Protein AF-A0A7S3THI3-F1 (afdb_monomer_lite)

Foldseek 3Di:
DDPDFDKDKDKDFAQDPAKKKKAKDKPCVVQWDKVPRIDIAGHGGIDIIMITGDDDDDDDDDPDPPDDDMDMDMDMDGQPDPVSVVVRVVVVVVVVVPPPD

Organism: NCBI:txid141414

InterPro domains:
  IPR000535 Major sperm protein (MSP) domain [PF00635] (9-84)
  IPR000535 Major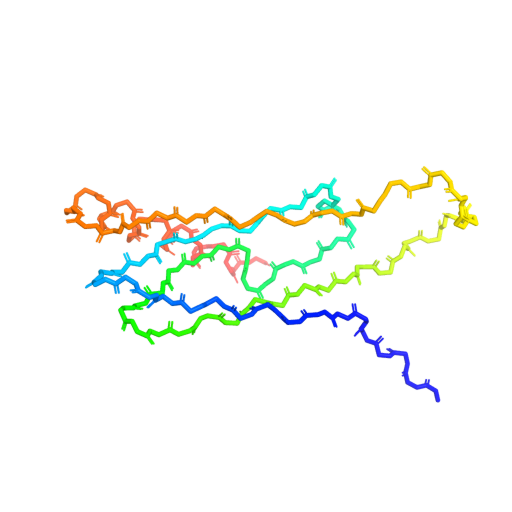 sperm protein (MSP) domain [PS50202] (1-101)
  IPR008962 PapD-like superfamily [SSF49354] (4-83)
  IPR013783 Immunoglobulin-like fold [G3DSA:2.60.40.10] (2-96)
  IPR016763 Vesicle-associated membrane-protein-associated protein [PTHR10809] (9-84)

Radius of gyration: 17.03 Å; chains: 1; bounding box: 36×34×50 Å

Sequence (101 aa):
SVGGVVGARLYLTNASASQVAYKVKSTAPKSYVIKPSSGSISKGEVAEVQIVRKSAEEGGEAPSSSKRPDRFLVQAAVVDTEEKKLLLHAAHRGKAAGAGK

Structure (mmCIF, N/CA/C/O backbone):
data_AF-A0A7S3THI3-F1
#
_entry.id   AF-A0A7S3THI3-F1
#
loop_
_atom_site.group_PDB
_atom_site.id
_atom_site.type_symbol
_atom_site.label_atom_id
_atom_site.label_alt_id
_atom_site.label_comp_id
_atom_site.label_asym_id
_atom_site.label_entity_id
_atom_site.label_seq_id
_atom_site.pdbx_PDB_ins_code
_atom_site.Cartn_x
_atom_site.Cartn_y
_atom_site.Cartn_z
_atom_site.occupancy
_atom_site.B_iso_or_equiv
_atom_site.auth_seq_id
_atom_site.auth_comp_id
_atom_site.auth_asym_id
_atom_site.auth_atom_id
_atom_site.pdbx_PDB_model_num
ATOM 1 N N . SER A 1 1 ? -0.744 -6.517 -34.855 1.00 40.75 1 SER A N 1
ATOM 2 C CA . SER A 1 1 ? 0.168 -6.649 -33.705 1.00 40.75 1 SER A CA 1
ATOM 3 C C . SER A 1 1 ? -0.056 -5.451 -32.801 1.00 40.75 1 SER A C 1
ATOM 5 O O . SER A 1 1 ? 0.431 -4.372 -33.107 1.00 40.75 1 SER A O 1
ATOM 7 N N . VAL A 1 2 ? -0.925 -5.574 -31.795 1.00 42.56 2 VAL A N 1
ATOM 8 C CA . VAL A 1 2 ? -1.209 -4.467 -30.869 1.00 42.56 2 VAL A CA 1
ATOM 9 C C . VAL A 1 2 ? -0.267 -4.651 -29.688 1.00 42.56 2 VAL A C 1
ATOM 11 O O . VAL A 1 2 ? -0.425 -5.597 -28.921 1.00 42.56 2 VAL A O 1
ATOM 14 N N . GLY A 1 3 ? 0.760 -3.805 -29.600 1.00 47.25 3 GLY A N 1
ATOM 15 C CA . GLY A 1 3 ? 1.714 -3.790 -28.494 1.00 47.25 3 GLY A CA 1
ATOM 16 C C . GLY A 1 3 ? 0.999 -3.443 -27.193 1.00 47.25 3 GLY A C 1
ATOM 17 O O . GLY A 1 3 ? 0.819 -2.273 -26.867 1.00 47.25 3 GLY A O 1
ATOM 18 N N . GLY A 1 4 ? 0.529 -4.467 -26.484 1.00 52.09 4 GLY A N 1
ATOM 19 C CA . GLY A 1 4 ? -0.129 -4.316 -25.196 1.00 52.09 4 GLY A CA 1
ATOM 20 C C . GLY A 1 4 ? 0.859 -3.853 -24.130 1.00 52.09 4 GLY A C 1
ATOM 21 O O . GLY A 1 4 ? 1.990 -4.331 -24.053 1.00 52.09 4 GLY A O 1
ATOM 22 N N . VAL A 1 5 ? 0.412 -2.929 -23.286 1.00 57.09 5 VAL A N 1
ATOM 23 C CA . VAL A 1 5 ? 1.115 -2.510 -22.073 1.00 57.09 5 VAL A CA 1
ATOM 24 C C . VAL A 1 5 ? 1.381 -3.745 -21.200 1.00 57.09 5 VAL A C 1
ATOM 26 O O . VAL A 1 5 ? 0.444 -4.371 -20.709 1.00 57.09 5 VAL A O 1
ATOM 29 N N . VAL A 1 6 ? 2.651 -4.113 -21.005 1.00 71.00 6 VAL A N 1
ATOM 30 C CA . VAL A 1 6 ? 3.035 -5.250 -20.152 1.00 71.00 6 VAL A CA 1
ATOM 31 C C . VAL A 1 6 ? 2.897 -4.837 -18.684 1.00 71.00 6 VAL A C 1
ATOM 33 O O . VAL A 1 6 ? 3.643 -3.984 -18.190 1.00 71.00 6 VAL A O 1
ATOM 36 N N . GLY A 1 7 ? 1.939 -5.432 -17.972 1.00 83.19 7 GLY A N 1
ATOM 37 C CA . GLY A 1 7 ? 1.687 -5.132 -16.564 1.00 83.19 7 GLY A CA 1
ATOM 38 C C . GLY A 1 7 ? 1.098 -6.302 -15.781 1.00 83.19 7 GLY A C 1
ATOM 39 O O . GLY A 1 7 ? 0.552 -7.242 -16.353 1.00 83.19 7 GLY A O 1
ATOM 40 N N . ALA A 1 8 ? 1.217 -6.226 -14.458 1.00 92.69 8 ALA A N 1
ATOM 41 C CA . ALA A 1 8 ? 0.662 -7.169 -13.493 1.00 92.69 8 ALA A CA 1
ATOM 42 C C . ALA A 1 8 ? -0.344 -6.466 -12.568 1.00 92.69 8 ALA A C 1
ATOM 44 O O . ALA A 1 8 ? -0.262 -5.254 -12.347 1.00 92.69 8 ALA A O 1
ATOM 45 N N . ARG A 1 9 ? -1.280 -7.237 -12.004 1.00 95.56 9 ARG A N 1
ATOM 46 C CA . ARG A 1 9 ? -2.236 -6.778 -10.986 1.00 95.56 9 ARG A CA 1
ATOM 47 C C . ARG A 1 9 ? -1.914 -7.452 -9.658 1.00 95.56 9 ARG A C 1
ATOM 49 O O . ARG A 1 9 ? -1.786 -8.672 -9.602 1.00 95.56 9 ARG A O 1
ATOM 56 N N . LEU A 1 10 ? -1.778 -6.653 -8.608 1.00 97.31 10 LEU A N 1
ATOM 57 C CA . LEU A 1 10 ? -1.582 -7.091 -7.232 1.00 97.31 10 LEU A CA 1
ATOM 58 C C . LEU A 1 10 ? -2.862 -6.808 -6.442 1.00 97.31 10 LEU A C 1
ATOM 60 O O . LEU A 1 10 ? -3.251 -5.652 -6.300 1.00 97.31 10 LEU A O 1
ATOM 64 N N . TYR A 1 11 ? -3.489 -7.854 -5.916 1.00 98.25 11 TYR A N 1
ATOM 65 C CA . TYR A 1 11 ? -4.677 -7.749 -5.071 1.00 98.25 11 TYR A CA 1
ATOM 66 C C . TYR A 1 11 ? -4.271 -7.795 -3.596 1.00 98.25 11 TYR A C 1
ATOM 68 O O . TYR A 1 11 ? -3.607 -8.734 -3.159 1.00 98.25 11 TYR A O 1
ATOM 76 N N . LEU A 1 12 ? -4.645 -6.764 -2.838 1.00 98.38 12 LEU A N 1
ATOM 77 C CA . LEU A 1 12 ? -4.364 -6.635 -1.410 1.00 98.38 12 LEU A CA 1
ATOM 78 C C . LEU A 1 12 ? -5.665 -6.792 -0.624 1.00 98.38 12 LEU A C 1
ATOM 80 O O . LEU A 1 12 ? -6.498 -5.892 -0.645 1.00 98.38 12 LEU A O 1
ATOM 84 N N . THR A 1 13 ? -5.827 -7.910 0.078 1.00 98.56 13 THR A N 1
ATOM 85 C CA . THR A 1 13 ? -6.992 -8.163 0.939 1.00 98.56 13 THR A CA 1
ATOM 86 C C . THR A 1 13 ? -6.709 -7.716 2.366 1.00 98.56 13 THR A C 1
ATOM 88 O O . THR A 1 13 ? -5.717 -8.134 2.968 1.00 98.56 13 THR A O 1
ATOM 91 N N . ASN A 1 14 ? -7.591 -6.897 2.940 1.00 98.44 14 ASN A N 1
ATOM 92 C CA . ASN A 1 14 ? -7.500 -6.535 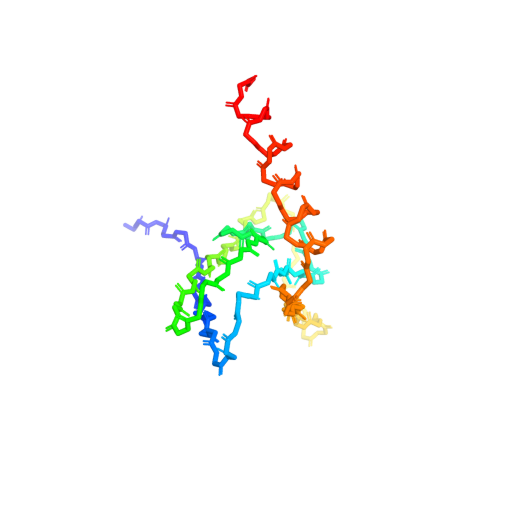4.349 1.00 98.44 14 ASN A CA 1
ATOM 93 C C . ASN A 1 14 ? -8.168 -7.594 5.238 1.00 98.44 14 ASN A C 1
ATOM 95 O O . ASN A 1 14 ? -9.375 -7.560 5.472 1.00 98.44 14 ASN A O 1
ATOM 99 N N . ALA A 1 15 ? -7.353 -8.498 5.782 1.00 97.56 15 ALA A N 1
ATOM 100 C CA . ALA A 1 15 ? -7.786 -9.531 6.724 1.00 97.56 15 ALA A CA 1
ATOM 101 C C . ALA A 1 15 ? -7.883 -9.054 8.191 1.00 97.56 15 ALA A C 1
ATOM 103 O O . ALA A 1 15 ? -8.172 -9.853 9.080 1.00 97.56 15 ALA A O 1
ATOM 104 N N . SER A 1 16 ? -7.606 -7.779 8.478 1.00 96.62 16 SER A N 1
ATOM 105 C CA . SER A 1 16 ? -7.673 -7.239 9.841 1.00 96.62 16 SER A CA 1
ATOM 106 C C . SER A 1 16 ? -9.086 -6.769 10.211 1.00 96.62 16 SER A C 1
ATOM 108 O O . SER A 1 16 ? -9.962 -6.631 9.358 1.00 96.62 16 SER A O 1
ATOM 110 N N . ALA A 1 17 ? -9.315 -6.488 11.497 1.00 96.38 17 ALA A N 1
ATOM 111 C CA . ALA A 1 17 ? -10.598 -5.991 12.001 1.00 96.38 17 ALA A CA 1
ATOM 112 C C . ALA A 1 17 ? -10.810 -4.473 11.816 1.00 96.38 17 ALA A C 1
ATOM 114 O O . ALA A 1 17 ? -11.890 -3.976 12.132 1.00 96.38 17 ALA A O 1
ATOM 115 N N . SER A 1 18 ? -9.811 -3.758 11.295 1.00 96.12 18 SER A N 1
ATOM 116 C CA . SER A 1 18 ? -9.776 -2.296 11.190 1.00 96.12 18 SER A CA 1
ATOM 117 C C . SER A 1 18 ? -9.354 -1.866 9.784 1.00 96.12 18 SER A C 1
ATOM 119 O O . SER A 1 18 ? -8.910 -2.679 8.976 1.00 96.12 18 SER A O 1
ATOM 121 N N . GLN A 1 19 ? -9.484 -0.579 9.462 1.00 97.44 19 GLN A N 1
ATOM 122 C CA . GLN A 1 19 ? -8.965 -0.040 8.203 1.00 97.44 19 GLN A CA 1
ATOM 123 C C . GLN A 1 19 ? -7.433 -0.143 8.170 1.00 97.44 19 GLN A C 1
ATOM 125 O O . GLN A 1 19 ? -6.766 0.084 9.179 1.00 97.44 19 GLN A O 1
ATOM 130 N N . VAL A 1 20 ? -6.868 -0.468 7.008 1.00 98.44 20 VAL A N 1
ATOM 131 C CA . VAL A 1 20 ? -5.417 -0.587 6.807 1.00 98.44 20 VAL A CA 1
ATOM 132 C C . VAL A 1 20 ? -4.963 0.411 5.757 1.00 98.44 20 VAL A C 1
ATOM 134 O O . VAL A 1 20 ? -5.501 0.440 4.654 1.00 98.44 20 VAL A O 1
ATOM 137 N N . ALA A 1 21 ? -3.952 1.215 6.073 1.00 98.31 21 ALA A N 1
ATOM 138 C CA . ALA A 1 21 ? -3.238 2.022 5.091 1.00 98.31 21 ALA A CA 1
ATOM 139 C C . ALA A 1 21 ? -2.077 1.211 4.506 1.00 98.31 21 ALA A C 1
ATOM 141 O O . ALA A 1 21 ? -1.410 0.474 5.233 1.00 98.31 21 ALA A O 1
ATOM 142 N N . TYR A 1 22 ? -1.804 1.361 3.210 1.00 98.38 22 TYR A N 1
ATOM 143 C CA . TYR A 1 22 ? -0.705 0.673 2.534 1.00 98.38 22 TYR A CA 1
ATOM 144 C C . TYR A 1 22 ? 0.119 1.604 1.647 1.00 98.38 22 TYR A C 1
ATOM 146 O O . TYR A 1 22 ? -0.353 2.635 1.154 1.00 98.38 22 TYR A O 1
ATOM 154 N N . LYS A 1 23 ? 1.361 1.191 1.389 1.00 98.00 23 LYS A N 1
ATOM 155 C CA . LYS A 1 23 ? 2.245 1.784 0.386 1.00 98.00 23 LYS A CA 1
ATOM 156 C C . LYS A 1 23 ? 3.063 0.709 -0.313 1.00 98.00 23 LYS A C 1
ATOM 158 O O . LYS A 1 23 ? 3.674 -0.136 0.334 1.00 98.00 23 LYS A O 1
ATOM 163 N N . VAL A 1 24 ? 3.108 0.787 -1.635 1.00 98.31 24 VAL A N 1
ATOM 164 C CA . VAL A 1 24 ? 3.903 -0.073 -2.505 1.00 98.31 24 VAL A CA 1
ATOM 165 C C . VAL A 1 24 ? 5.142 0.694 -2.959 1.00 98.31 24 VAL A C 1
ATOM 167 O O . VAL A 1 24 ? 5.056 1.828 -3.437 1.00 98.31 24 VAL A O 1
ATOM 170 N N . LYS A 1 25 ? 6.310 0.078 -2.794 1.00 96.69 25 LYS A N 1
ATOM 171 C CA . LYS A 1 25 ? 7.617 0.593 -3.221 1.00 96.69 25 LYS A CA 1
ATOM 172 C C . LYS A 1 25 ? 8.256 -0.395 -4.193 1.00 96.69 25 LYS A C 1
ATOM 174 O O . LYS A 1 25 ? 7.927 -1.575 -4.169 1.00 96.69 25 LYS A O 1
ATOM 179 N N . SER A 1 26 ? 9.175 0.075 -5.029 1.00 95.88 26 SER A N 1
ATOM 180 C CA . SER A 1 26 ? 9.933 -0.762 -5.963 1.00 95.88 26 SER A CA 1
ATOM 181 C C . SER A 1 26 ? 11.423 -0.463 -5.854 1.00 95.88 26 SER A C 1
ATOM 183 O O . SER A 1 26 ? 11.797 0.673 -5.561 1.00 95.88 26 SER A O 1
ATOM 185 N N . THR A 1 27 ? 12.265 -1.458 -6.128 1.00 95.31 27 THR A N 1
ATOM 186 C CA . THR A 1 27 ? 13.714 -1.263 -6.304 1.00 95.31 27 THR A CA 1
ATOM 187 C C . THR A 1 27 ? 14.063 -0.567 -7.624 1.00 95.31 27 THR A C 1
ATOM 189 O O . THR A 1 27 ? 15.193 -0.120 -7.782 1.00 95.31 27 THR A O 1
ATOM 192 N N . ALA A 1 28 ? 13.108 -0.438 -8.555 1.00 92.25 28 ALA A N 1
ATOM 193 C CA . ALA A 1 28 ? 13.286 0.221 -9.850 1.00 92.25 28 ALA A CA 1
ATOM 194 C C . ALA A 1 28 ? 12.154 1.232 -10.147 1.00 92.25 28 ALA A C 1
ATOM 196 O O . ALA A 1 28 ? 11.435 1.102 -11.138 1.00 92.25 28 ALA A O 1
ATOM 197 N N . PRO A 1 29 ? 11.969 2.280 -9.320 1.00 90.81 29 PRO A N 1
ATOM 198 C CA . PRO A 1 29 ? 10.817 3.187 -9.408 1.00 90.81 29 PRO A CA 1
ATOM 199 C C . PRO A 1 29 ? 10.736 3.983 -10.722 1.00 90.81 29 PRO A C 1
ATOM 201 O O . PRO A 1 29 ? 9.662 4.449 -11.088 1.00 90.81 29 PRO A O 1
ATOM 204 N N . LYS A 1 30 ? 11.849 4.136 -11.454 1.00 89.38 30 LYS A N 1
ATOM 205 C CA . LYS A 1 30 ? 11.852 4.770 -12.783 1.00 89.38 30 LYS A CA 1
ATOM 206 C C . LYS A 1 30 ? 11.245 3.861 -13.855 1.00 89.38 30 LYS A C 1
ATOM 208 O O . LYS A 1 30 ? 10.578 4.367 -14.753 1.00 89.38 30 LYS A O 1
ATOM 213 N N . SER A 1 31 ? 11.423 2.549 -13.712 1.00 89.94 31 SER A N 1
ATOM 214 C CA . SER A 1 31 ? 11.039 1.524 -14.687 1.00 89.94 31 SER A CA 1
ATOM 215 C C . SER A 1 31 ? 9.580 1.090 -14.583 1.00 89.94 31 SER A C 1
ATOM 217 O O . SER A 1 31 ? 9.092 0.416 -15.486 1.00 89.94 31 SER A O 1
ATOM 219 N N . TYR A 1 32 ? 8.871 1.452 -13.510 1.00 93.00 32 TYR A N 1
ATOM 220 C CA . TYR A 1 32 ? 7.487 1.033 -13.292 1.00 93.00 32 TYR A CA 1
ATOM 221 C C . TYR A 1 32 ? 6.571 2.204 -12.951 1.00 93.00 32 TYR A C 1
ATOM 223 O O . TYR A 1 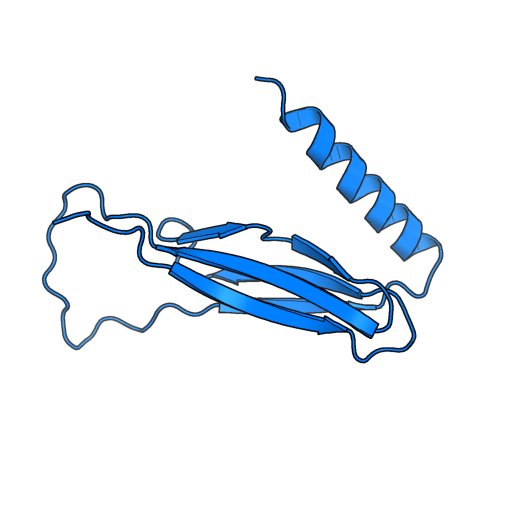32 ? 6.946 3.151 -12.262 1.00 93.00 32 TYR A O 1
ATOM 231 N N . VAL A 1 33 ? 5.330 2.107 -13.410 1.00 94.38 33 VAL A N 1
ATOM 232 C CA . VAL A 1 33 ? 4.201 2.892 -12.918 1.00 94.38 33 VAL A CA 1
ATOM 233 C C . VAL A 1 33 ? 3.391 1.995 -11.991 1.00 94.38 33 VAL A C 1
ATOM 235 O O . VAL A 1 33 ? 2.953 0.926 -12.406 1.00 94.38 33 VAL A O 1
ATOM 238 N N . ILE A 1 34 ? 3.187 2.428 -10.745 1.00 96.19 34 ILE A N 1
ATOM 239 C CA . ILE A 1 34 ? 2.397 1.699 -9.743 1.00 96.19 34 ILE A CA 1
ATOM 240 C C . ILE A 1 34 ? 1.165 2.531 -9.399 1.00 96.19 34 ILE A C 1
ATOM 242 O O . ILE A 1 34 ? 1.295 3.659 -8.911 1.00 96.19 34 ILE A O 1
ATOM 246 N N . LYS A 1 35 ? -0.027 1.996 -9.667 1.00 96.06 35 LYS A N 1
ATOM 247 C CA . LYS A 1 35 ? -1.295 2.720 -9.539 1.00 96.06 35 LYS A CA 1
ATOM 248 C C . LYS A 1 35 ? -2.372 1.860 -8.870 1.00 96.06 35 LYS A C 1
ATOM 250 O O . LYS A 1 35 ? -2.758 0.855 -9.450 1.00 96.06 35 LYS A O 1
ATOM 255 N N . PRO A 1 36 ? -2.906 2.285 -7.714 1.00 97.44 36 PRO A N 1
ATOM 256 C CA . PRO A 1 36 ? -2.331 3.266 -6.789 1.00 97.44 36 PRO A CA 1
ATOM 257 C C . PRO A 1 36 ? -1.035 2.748 -6.129 1.00 97.44 36 PRO A C 1
ATOM 259 O O . PRO A 1 36 ? -0.935 1.588 -5.755 1.00 97.44 36 PRO A O 1
ATOM 262 N N . SER A 1 37 ? -0.042 3.618 -5.916 1.00 96.81 37 SER A N 1
ATOM 263 C CA . SER A 1 37 ? 1.160 3.272 -5.131 1.00 96.81 37 SER A CA 1
ATOM 264 C C . SER A 1 37 ? 0.945 3.345 -3.616 1.00 96.81 37 SER A C 1
ATOM 266 O O . SER A 1 37 ? 1.783 2.887 -2.846 1.00 96.81 37 SER A O 1
ATOM 268 N N . SER A 1 38 ? -0.162 3.932 -3.168 1.00 97.56 38 SER A N 1
ATOM 269 C CA . SER A 1 38 ? -0.578 3.973 -1.769 1.00 97.56 38 SER A CA 1
ATOM 270 C C . SER A 1 38 ? -2.075 4.227 -1.673 1.00 97.56 38 SER A C 1
ATOM 272 O O . SER A 1 38 ? -2.645 4.916 -2.529 1.00 97.56 38 SER A O 1
ATOM 274 N N . GLY A 1 39 ? -2.684 3.754 -0.595 1.00 96.81 39 GLY A N 1
ATOM 275 C CA . GLY A 1 39 ? -4.100 3.945 -0.319 1.00 96.81 39 GLY A CA 1
ATOM 276 C C . GLY A 1 39 ? -4.475 3.400 1.049 1.00 96.81 39 GLY A C 1
ATOM 277 O O . GLY A 1 39 ? -3.607 3.122 1.876 1.00 96.81 39 GLY A O 1
ATOM 278 N N . SER A 1 40 ? -5.772 3.235 1.273 1.00 97.62 40 SER A N 1
ATOM 279 C CA . SER A 1 40 ? -6.293 2.502 2.419 1.00 97.62 40 SER A CA 1
ATOM 280 C C . SER A 1 40 ? -7.364 1.511 1.981 1.00 97.62 40 SER A C 1
ATOM 282 O O . SER A 1 40 ? -7.923 1.643 0.894 1.00 97.62 40 SER A O 1
ATOM 284 N N . ILE A 1 41 ? -7.581 0.487 2.800 1.00 98.31 41 ILE A N 1
ATOM 285 C CA . ILE A 1 41 ? -8.479 -0.635 2.538 1.00 98.31 41 ILE A CA 1
ATOM 286 C C . ILE A 1 41 ? -9.361 -0.801 3.770 1.00 98.31 41 ILE A C 1
ATOM 288 O O . ILE A 1 41 ? -8.849 -0.973 4.882 1.00 98.31 41 ILE A O 1
ATOM 292 N N . SER A 1 42 ? -10.676 -0.725 3.587 1.00 97.50 42 SER A N 1
ATOM 293 C CA . SER A 1 42 ? -11.646 -0.964 4.659 1.00 97.50 42 SER A CA 1
ATOM 294 C C . SER A 1 42 ? -11.579 -2.413 5.151 1.00 97.50 42 SER A C 1
ATOM 296 O O . SER A 1 42 ? -10.964 -3.273 4.521 1.00 97.50 42 SER A O 1
ATOM 298 N N . LYS A 1 43 ? -12.172 -2.691 6.315 1.00 97.50 43 LYS A N 1
ATOM 299 C CA . LYS A 1 43 ? -12.234 -4.045 6.883 1.00 97.50 43 LYS A CA 1
ATOM 300 C C . LYS A 1 43 ? -12.879 -5.014 5.882 1.00 97.50 43 LYS A C 1
ATOM 302 O O . LYS A 1 43 ? -13.995 -4.758 5.448 1.00 97.50 43 LYS A O 1
ATOM 307 N N . GLY A 1 44 ? -12.202 -6.121 5.572 1.00 97.25 44 GLY A N 1
ATOM 308 C CA . GLY A 1 44 ? -12.713 -7.167 4.676 1.00 97.25 44 GLY A CA 1
ATOM 309 C C . GLY A 1 44 ? -12.649 -6.839 3.181 1.00 97.25 44 GLY A C 1
ATOM 310 O O . GLY A 1 44 ? -12.905 -7.718 2.366 1.00 97.25 44 GLY A O 1
ATOM 311 N N . GLU A 1 45 ? -12.270 -5.614 2.815 1.00 98.50 45 GLU A N 1
ATOM 312 C CA . GLU A 1 45 ? -12.208 -5.177 1.421 1.00 98.50 45 GLU A CA 1
ATOM 313 C C . GLU A 1 45 ? -10.878 -5.543 0.747 1.00 98.50 45 GLU A C 1
ATOM 315 O O . GLU A 1 45 ? -9.886 -5.912 1.392 1.00 98.50 45 GLU A O 1
ATOM 320 N N . VAL A 1 46 ? -10.858 -5.394 -0.579 1.00 98.56 46 VAL A N 1
ATOM 321 C CA . VAL A 1 46 ? -9.693 -5.640 -1.434 1.00 98.56 46 VAL A CA 1
ATOM 322 C C . VAL A 1 46 ? -9.325 -4.371 -2.198 1.00 98.56 46 VAL A C 1
ATOM 324 O O . VAL A 1 46 ? -10.189 -3.700 -2.757 1.00 98.56 46 VAL A O 1
ATOM 327 N N . ALA A 1 47 ? -8.032 -4.059 -2.276 1.00 98.25 47 ALA A N 1
ATOM 328 C CA . ALA A 1 47 ? -7.514 -3.067 -3.215 1.00 98.25 47 ALA A CA 1
ATOM 329 C C . ALA A 1 47 ? -6.784 -3.742 -4.381 1.00 98.25 47 ALA A C 1
ATOM 331 O O . ALA A 1 47 ? -5.942 -4.615 -4.171 1.00 98.25 47 ALA A O 1
ATOM 332 N N . GLU A 1 48 ? -7.057 -3.292 -5.605 1.00 98.25 48 GLU A N 1
ATOM 333 C CA . GLU A 1 48 ? -6.277 -3.652 -6.791 1.00 98.25 48 GLU A CA 1
ATOM 334 C C . GLU A 1 48 ? -5.179 -2.607 -7.032 1.00 98.25 48 GLU A C 1
ATOM 336 O O . GLU A 1 48 ? -5.454 -1.412 -7.150 1.00 98.25 48 GLU A O 1
ATOM 341 N N . VAL A 1 49 ? -3.930 -3.064 -7.135 1.00 98.12 49 VAL A N 1
ATOM 342 C CA . VAL A 1 49 ? -2.764 -2.259 -7.512 1.00 98.12 49 VAL A CA 1
ATOM 343 C C . VAL A 1 49 ? -2.233 -2.735 -8.858 1.00 98.12 49 VAL A C 1
ATOM 345 O O . VAL A 1 49 ? -1.796 -3.873 -9.010 1.00 98.12 49 VAL A O 1
ATOM 348 N N . GLN A 1 50 ? -2.211 -1.840 -9.837 1.00 97.00 50 GLN A N 1
ATOM 349 C CA . GLN A 1 50 ? -1.629 -2.077 -11.151 1.00 97.00 50 GLN A CA 1
ATOM 350 C C . GLN A 1 50 ? -0.142 -1.732 -11.141 1.00 97.00 50 GLN A C 1
ATOM 352 O O . GLN A 1 50 ? 0.252 -0.643 -10.717 1.00 97.00 50 GLN A O 1
ATOM 357 N N . ILE A 1 51 ? 0.682 -2.647 -11.642 1.00 95.88 51 ILE A N 1
ATOM 358 C CA . ILE A 1 51 ? 2.122 -2.471 -11.817 1.00 95.88 51 ILE A CA 1
ATOM 359 C C . ILE A 1 51 ? 2.415 -2.608 -13.303 1.00 95.88 51 ILE A C 1
ATOM 361 O O . ILE A 1 51 ? 2.325 -3.692 -13.869 1.00 95.88 51 ILE A O 1
ATOM 365 N N . VAL A 1 52 ? 2.770 -1.501 -13.938 1.00 94.12 52 VAL A N 1
ATOM 366 C CA . VAL A 1 52 ? 3.040 -1.439 -15.374 1.00 94.12 52 VAL A CA 1
ATOM 367 C C . VAL A 1 52 ? 4.512 -1.141 -15.584 1.00 94.12 52 VAL A C 1
ATOM 369 O O . VAL A 1 52 ? 5.018 -0.150 -15.053 1.00 94.12 52 VAL A O 1
ATOM 372 N N . ARG A 1 53 ? 5.204 -1.972 -16.365 1.00 90.00 53 ARG A N 1
ATOM 373 C CA . ARG A 1 53 ? 6.580 -1.680 -16.771 1.00 90.00 53 ARG A CA 1
ATOM 374 C C . ARG A 1 53 ? 6.547 -0.587 -17.834 1.00 90.00 53 ARG A C 1
ATOM 376 O O . ARG A 1 53 ? 5.832 -0.705 -18.824 1.00 90.00 53 ARG A O 1
ATOM 383 N N . LYS A 1 54 ? 7.310 0.483 -17.633 1.00 86.44 54 LYS A N 1
ATOM 384 C CA . LYS A 1 54 ? 7.545 1.475 -18.682 1.00 86.44 54 LYS A CA 1
ATOM 385 C C . LYS A 1 54 ? 8.458 0.842 -19.727 1.00 86.44 54 LYS A C 1
ATOM 387 O O . LYS A 1 54 ? 9.448 0.200 -19.365 1.00 86.44 54 LYS A O 1
ATOM 392 N N . SER A 1 55 ? 8.125 1.007 -21.003 1.00 70.31 55 SER A N 1
ATOM 393 C CA . SER A 1 55 ? 9.065 0.712 -22.083 1.00 70.31 55 SER A CA 1
ATOM 394 C C . SER A 1 55 ? 10.346 1.501 -21.829 1.00 70.31 55 SER A C 1
ATOM 396 O O . SER A 1 55 ? 10.282 2.654 -21.399 1.00 70.31 55 SER A O 1
ATOM 398 N N . ALA A 1 56 ? 11.498 0.863 -22.019 1.00 59.25 56 ALA A N 1
ATOM 399 C CA . ALA A 1 56 ? 12.756 1.586 -21.980 1.00 59.25 56 ALA A CA 1
ATOM 400 C C . ALA A 1 56 ? 12.711 2.629 -23.102 1.00 59.25 56 ALA A C 1
ATOM 402 O O . ALA A 1 56 ? 12.480 2.259 -24.253 1.00 59.25 56 ALA A O 1
ATOM 403 N N . GLU A 1 57 ? 12.893 3.909 -22.775 1.00 50.66 57 GLU A N 1
ATOM 404 C CA . GLU A 1 57 ? 13.431 4.827 -23.775 1.00 50.66 57 GLU A CA 1
ATOM 405 C C . GLU A 1 57 ? 14.725 4.197 -24.298 1.00 50.66 57 GLU A C 1
ATOM 407 O O . GLU A 1 57 ? 15.496 3.614 -23.529 1.00 50.66 57 GLU A O 1
ATOM 412 N N . GLU A 1 58 ? 14.857 4.207 -25.620 1.00 45.41 58 GLU A N 1
ATOM 413 C CA . GLU A 1 58 ? 15.920 3.586 -26.399 1.00 45.41 58 GLU A CA 1
ATOM 414 C C . GLU A 1 58 ? 17.288 3.707 -25.717 1.00 45.41 58 GLU A C 1
ATOM 416 O O . GLU A 1 58 ? 17.821 4.790 -25.500 1.00 45.41 58 GLU A O 1
ATOM 421 N N . GLY A 1 59 ? 17.857 2.562 -25.362 1.00 43.88 59 GLY A N 1
ATOM 422 C CA . GLY A 1 59 ? 19.133 2.475 -24.665 1.00 43.88 59 GLY A CA 1
ATOM 423 C C . GLY A 1 59 ? 19.441 1.016 -24.403 1.00 43.88 59 GLY A C 1
ATOM 424 O O . GLY A 1 59 ? 19.251 0.517 -23.297 1.00 43.88 59 GLY A O 1
ATOM 425 N N . GLY A 1 60 ? 19.776 0.307 -25.481 1.00 50.28 60 GLY A N 1
ATOM 426 C CA . GLY A 1 60 ? 19.958 -1.133 -25.497 1.00 50.28 60 GLY A CA 1
ATOM 427 C C . GLY A 1 60 ? 21.011 -1.604 -24.503 1.00 50.28 60 GLY A C 1
ATOM 428 O O . GLY A 1 60 ? 22.185 -1.283 -24.621 1.00 50.28 60 GLY A O 1
ATOM 429 N N . GLU A 1 61 ? 20.595 -2.465 -23.589 1.00 48.84 61 GLU A N 1
ATOM 430 C CA . GLU A 1 61 ? 21.492 -3.448 -23.006 1.00 48.84 61 GLU A CA 1
ATOM 431 C C . GLU A 1 61 ? 20.755 -4.779 -23.034 1.00 48.84 61 GLU A C 1
ATOM 433 O O . GLU A 1 61 ? 19.660 -4.921 -22.474 1.00 48.84 61 GLU A O 1
ATOM 438 N N . ALA A 1 62 ? 21.330 -5.739 -23.761 1.00 53.97 62 ALA A N 1
ATOM 439 C CA . ALA A 1 62 ? 20.866 -7.115 -23.757 1.00 53.97 62 ALA A CA 1
ATOM 440 C C . ALA A 1 62 ? 20.733 -7.582 -22.296 1.00 53.97 62 ALA A C 1
ATOM 442 O O . ALA A 1 62 ? 21.564 -7.198 -21.468 1.00 53.97 62 ALA A O 1
ATOM 443 N N . PRO A 1 63 ? 19.702 -8.372 -21.941 1.00 55.53 63 PRO A N 1
ATOM 444 C CA . PRO A 1 63 ? 19.560 -8.880 -20.586 1.00 55.53 63 PRO A CA 1
ATOM 445 C C . PRO A 1 63 ? 20.788 -9.730 -20.249 1.00 55.53 63 PRO A C 1
ATOM 447 O O . PRO A 1 63 ? 20.886 -10.890 -20.642 1.00 55.53 63 PRO A O 1
ATOM 450 N N . SER A 1 64 ? 21.753 -9.138 -19.547 1.00 59.16 64 SER A N 1
ATOM 451 C CA . SER A 1 64 ? 22.881 -9.868 -18.999 1.00 59.16 64 SER A CA 1
ATOM 452 C C . SER A 1 64 ? 22.342 -10.841 -17.953 1.00 59.16 64 SER A C 1
ATOM 454 O O . SER A 1 64 ? 21.455 -10.506 -17.161 1.00 59.16 64 SER A O 1
ATOM 456 N N . SER A 1 65 ? 22.883 -12.059 -17.926 1.00 61.31 65 SER A N 1
ATOM 457 C CA . SER A 1 65 ? 22.526 -13.092 -16.941 1.00 61.31 65 SER A CA 1
ATOM 458 C C . SER A 1 65 ? 22.772 -12.663 -15.484 1.00 61.31 65 SER A C 1
ATOM 460 O O . SER A 1 65 ? 22.365 -13.356 -14.556 1.00 61.31 65 SER A O 1
ATOM 462 N N . SER A 1 66 ? 23.412 -11.509 -15.271 1.00 67.94 66 SER A N 1
ATOM 463 C CA . SER A 1 66 ? 23.738 -10.909 -13.979 1.00 67.94 66 SER A CA 1
ATOM 464 C C . SER A 1 66 ? 22.740 -9.849 -13.493 1.00 67.94 66 SER A C 1
ATOM 466 O O . SER A 1 66 ? 22.895 -9.338 -12.377 1.00 67.94 66 SER A O 1
ATOM 468 N N . LYS A 1 67 ? 21.709 -9.491 -14.273 1.00 71.31 67 LYS A N 1
ATOM 469 C CA . LYS A 1 67 ? 20.757 -8.457 -13.845 1.00 71.31 67 LYS A CA 1
ATOM 470 C C . LYS A 1 67 ? 19.868 -8.980 -12.712 1.00 71.31 67 LYS A C 1
ATOM 472 O O . LYS A 1 67 ? 19.082 -9.906 -12.892 1.00 71.31 67 LYS A O 1
ATOM 477 N N . ARG A 1 68 ? 19.981 -8.372 -11.524 1.00 82.69 68 ARG A N 1
ATOM 478 C CA . ARG A 1 68 ? 19.125 -8.721 -10.379 1.00 82.69 68 ARG A CA 1
ATOM 479 C C . ARG A 1 68 ? 17.653 -8.450 -10.722 1.00 82.69 68 ARG A C 1
ATOM 481 O O . ARG A 1 68 ? 17.371 -7.416 -11.328 1.00 82.69 68 ARG A O 1
ATOM 488 N N . PRO A 1 69 ? 16.717 -9.317 -10.299 1.00 87.62 69 PRO A N 1
ATOM 489 C CA . PRO A 1 69 ? 15.297 -9.078 -10.511 1.00 87.62 69 PRO A CA 1
ATOM 490 C C . PRO A 1 69 ? 14.831 -7.842 -9.736 1.00 87.62 69 PRO A C 1
ATOM 492 O O . PRO A 1 69 ? 15.214 -7.641 -8.575 1.00 87.62 69 PRO A O 1
ATOM 495 N N . ASP A 1 70 ? 13.973 -7.046 -10.372 1.00 91.38 70 ASP A N 1
ATOM 496 C CA . ASP A 1 70 ? 13.269 -5.948 -9.716 1.00 91.38 70 ASP A CA 1
ATOM 497 C C . ASP A 1 70 ? 12.333 -6.504 -8.635 1.00 91.38 70 ASP A C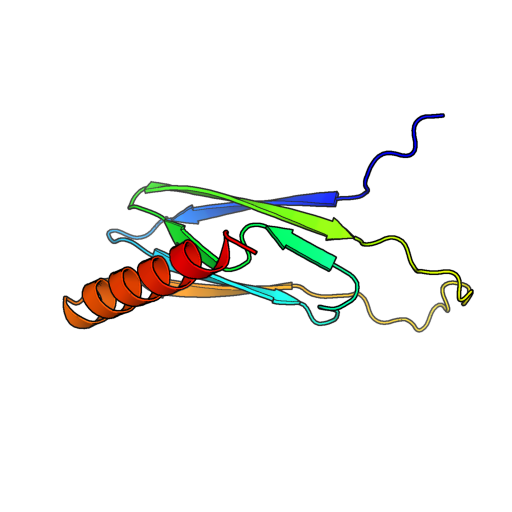 1
ATOM 499 O O . ASP A 1 70 ? 11.695 -7.543 -8.817 1.00 91.38 70 ASP A O 1
ATOM 503 N N . ARG A 1 71 ? 12.236 -5.815 -7.495 1.00 95.19 71 ARG A N 1
ATOM 504 C CA . ARG A 1 71 ? 11.397 -6.230 -6.364 1.00 95.19 71 ARG A CA 1
ATOM 505 C C . ARG A 1 71 ? 10.405 -5.143 -6.001 1.00 95.19 71 ARG A C 1
ATOM 507 O O . ARG A 1 71 ? 10.682 -3.952 -6.159 1.00 95.19 71 ARG A O 1
ATOM 514 N N . PHE A 1 72 ? 9.280 -5.572 -5.444 1.00 96.62 72 PHE A N 1
ATOM 515 C CA . PHE A 1 72 ? 8.236 -4.707 -4.916 1.00 96.62 72 PHE A CA 1
ATOM 516 C C . PHE A 1 72 ? 8.024 -5.018 -3.438 1.00 96.62 72 PHE A C 1
ATOM 518 O O . PHE A 1 72 ? 7.998 -6.180 -3.043 1.00 96.62 72 PHE A O 1
ATOM 525 N N . LEU A 1 73 ? 7.893 -3.974 -2.626 1.00 98.12 73 LEU A N 1
ATOM 526 C CA . LEU A 1 73 ? 7.632 -4.074 -1.195 1.00 98.12 73 LEU A CA 1
ATOM 527 C C . LEU A 1 73 ? 6.274 -3.452 -0.900 1.00 98.12 73 LEU A C 1
ATOM 529 O O . LEU A 1 73 ? 6.058 -2.281 -1.215 1.00 98.12 73 LEU A O 1
ATOM 533 N N . VAL A 1 74 ? 5.400 -4.209 -0.243 1.00 98.25 74 VAL A N 1
ATOM 534 C CA . VAL A 1 74 ? 4.158 -3.692 0.334 1.00 98.25 74 VAL A CA 1
ATOM 535 C C . VAL A 1 74 ? 4.389 -3.447 1.816 1.00 98.25 74 VAL A C 1
ATOM 537 O O . VAL A 1 74 ? 4.730 -4.361 2.560 1.00 98.25 74 VAL A O 1
ATOM 540 N N . GLN A 1 75 ? 4.217 -2.201 2.240 1.00 98.31 75 GLN A N 1
ATOM 541 C CA . GLN A 1 75 ? 4.150 -1.836 3.650 1.00 98.31 75 GLN A CA 1
ATOM 542 C C . GLN A 1 75 ? 2.701 -1.534 4.003 1.00 98.31 75 GLN A C 1
ATOM 544 O O . GLN A 1 75 ? 2.009 -0.882 3.220 1.00 98.31 75 GLN A O 1
ATOM 549 N N . ALA A 1 76 ? 2.260 -1.979 5.174 1.00 97.88 76 ALA A N 1
ATOM 550 C CA . ALA A 1 76 ? 0.900 -1.790 5.651 1.00 97.88 76 ALA A CA 1
ATOM 551 C C . ALA A 1 76 ? 0.888 -1.454 7.147 1.00 97.88 76 ALA A C 1
ATOM 553 O O . ALA A 1 76 ? 1.765 -1.897 7.888 1.00 97.88 76 ALA A O 1
ATOM 554 N N . ALA A 1 77 ? -0.099 -0.669 7.574 1.00 97.62 77 ALA A N 1
ATOM 555 C CA . ALA A 1 77 ? -0.322 -0.323 8.973 1.00 97.62 77 ALA A CA 1
ATOM 556 C C . ALA A 1 77 ? -1.821 -0.197 9.266 1.00 97.62 77 ALA A C 1
ATOM 558 O O . ALA A 1 77 ? -2.571 0.379 8.475 1.00 97.62 77 ALA A O 1
ATOM 559 N N . VAL A 1 78 ? -2.245 -0.716 10.419 1.00 97.81 78 VAL A N 1
ATOM 560 C CA . VAL A 1 78 ? -3.620 -0.573 10.905 1.00 97.81 78 VAL A CA 1
ATOM 561 C C . VAL A 1 78 ? -3.874 0.872 11.335 1.00 97.81 78 VAL A C 1
ATOM 563 O O . VAL A 1 78 ? -3.033 1.490 11.992 1.00 97.81 78 VAL A O 1
ATOM 566 N N . VAL A 1 79 ? -5.043 1.389 10.963 1.00 97.12 79 VAL A N 1
ATOM 567 C CA . VAL A 1 79 ? -5.563 2.727 11.262 1.00 97.12 79 VAL A CA 1
ATOM 568 C C . VAL A 1 79 ? -6.596 2.594 12.385 1.00 97.12 79 VAL A C 1
ATOM 570 O O . VAL A 1 79 ? -7.804 2.635 12.169 1.00 97.12 79 VAL A O 1
ATOM 573 N N . ASP A 1 80 ? -6.099 2.339 13.590 1.00 94.75 80 ASP A N 1
ATOM 574 C CA . ASP A 1 80 ? -6.864 2.003 14.801 1.00 94.75 80 ASP A CA 1
ATOM 575 C C . ASP A 1 80 ? -6.959 3.148 15.820 1.00 94.75 80 ASP A C 1
ATOM 577 O O . ASP A 1 80 ? -7.708 3.039 16.786 1.00 94.75 80 ASP A O 1
ATOM 581 N N . THR A 1 81 ? -6.252 4.258 15.601 1.00 95.94 81 THR A N 1
ATOM 582 C CA . THR A 1 81 ? -6.312 5.446 16.463 1.00 95.94 81 THR A CA 1
ATOM 583 C C . THR A 1 81 ? -6.885 6.648 15.719 1.00 95.94 81 THR A C 1
ATOM 585 O O . THR A 1 81 ? -6.752 6.762 14.498 1.00 95.94 81 THR A O 1
ATOM 588 N N . GLU A 1 82 ? -7.489 7.583 16.457 1.00 94.12 82 GLU A N 1
ATOM 589 C CA . GLU A 1 82 ? -7.987 8.846 15.894 1.00 94.12 82 GLU A CA 1
ATOM 590 C C . GLU A 1 82 ? -6.868 9.667 15.241 1.00 94.12 82 GLU A C 1
ATOM 592 O O . GLU A 1 82 ? -7.059 10.231 14.166 1.00 94.12 82 GLU A O 1
ATOM 597 N N . GLU A 1 83 ? -5.664 9.654 15.819 1.00 95.44 83 GLU A N 1
ATOM 598 C CA . GLU A 1 83 ? -4.482 10.280 15.222 1.00 95.44 83 GLU A CA 1
ATOM 599 C C . GLU A 1 83 ? -4.166 9.681 13.845 1.00 95.44 83 GLU A C 1
ATOM 601 O O . GLU A 1 83 ? -4.011 10.410 12.865 1.00 95.44 83 GLU A O 1
ATOM 606 N N . LYS A 1 84 ? -4.139 8.346 13.725 1.00 94.19 84 LYS A N 1
ATOM 607 C CA . LYS A 1 84 ? -3.887 7.676 12.442 1.00 94.19 84 LYS A CA 1
ATOM 608 C C . LYS A 1 84 ? -4.993 7.954 11.428 1.00 94.19 84 LYS A C 1
ATOM 610 O O . LYS A 1 84 ? -4.690 8.134 10.247 1.00 94.19 84 LYS A O 1
ATOM 615 N N . LYS A 1 85 ? -6.258 8.014 11.862 1.00 92.62 85 LYS A N 1
ATOM 616 C CA . LYS A 1 85 ? -7.383 8.407 10.997 1.00 92.62 85 LYS A CA 1
ATOM 617 C C . LYS A 1 85 ? -7.194 9.833 10.484 1.00 92.62 85 LYS A C 1
ATOM 619 O O . LYS A 1 85 ? -7.297 10.060 9.280 1.00 92.62 85 LYS A O 1
ATOM 624 N N . LEU A 1 86 ? -6.849 10.778 11.361 1.00 93.38 86 LEU A N 1
ATOM 625 C CA . LEU A 1 86 ? -6.604 12.173 10.991 1.00 93.38 86 LEU A CA 1
ATOM 626 C C . LEU A 1 86 ? -5.437 12.305 10.002 1.00 93.38 86 LEU A C 1
ATOM 628 O O . LEU A 1 86 ? -5.574 12.973 8.975 1.00 93.38 86 LEU A O 1
ATOM 632 N N . LEU A 1 87 ? -4.319 11.622 10.269 1.00 92.19 87 LEU A N 1
ATOM 633 C CA . LEU A 1 87 ? -3.162 11.577 9.371 1.00 92.19 87 LEU A CA 1
ATOM 634 C C . LEU A 1 87 ? -3.539 11.019 7.995 1.00 92.19 87 LEU A C 1
ATOM 636 O O . LEU A 1 87 ? -3.140 11.569 6.965 1.00 92.19 87 LEU A O 1
ATOM 640 N N . LEU A 1 88 ? -4.346 9.958 7.965 1.00 91.94 88 LEU A N 1
ATOM 6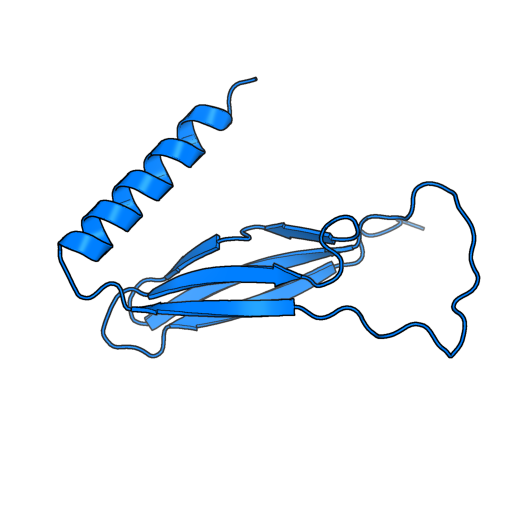41 C CA . LEU A 1 88 ? -4.837 9.383 6.721 1.00 91.94 88 LEU A CA 1
ATOM 642 C C . LEU A 1 88 ? -5.730 10.373 5.956 1.00 91.94 88 LEU A C 1
ATOM 644 O O . LEU A 1 88 ? -5.518 10.590 4.761 1.00 91.94 88 LEU A O 1
ATOM 648 N N . HIS A 1 89 ? -6.683 11.023 6.630 1.00 89.94 89 HIS A N 1
ATOM 649 C CA . HIS A 1 89 ? -7.541 12.045 6.022 1.00 89.94 89 HIS A CA 1
ATOM 650 C C . HIS A 1 89 ? -6.733 13.216 5.444 1.00 89.94 89 HIS A C 1
ATOM 652 O O . HIS A 1 89 ? -7.005 13.662 4.324 1.00 89.94 89 HIS A O 1
ATOM 658 N N . ALA A 1 90 ? -5.714 13.691 6.165 1.00 90.25 90 ALA A N 1
ATOM 659 C CA . ALA A 1 90 ? -4.820 14.744 5.689 1.00 90.25 90 ALA A CA 1
ATOM 660 C C . ALA A 1 90 ? -4.040 14.310 4.434 1.00 90.25 90 ALA A C 1
ATOM 662 O O . ALA A 1 90 ? -3.978 15.056 3.452 1.00 90.25 90 ALA A O 1
ATOM 663 N N . ALA A 1 91 ? -3.517 13.078 4.421 1.00 85.38 91 ALA A N 1
ATOM 664 C CA . ALA A 1 91 ? -2.789 12.526 3.278 1.00 85.38 91 ALA A CA 1
ATOM 665 C C . ALA A 1 91 ? -3.658 12.424 2.011 1.00 85.38 91 ALA A C 1
ATOM 667 O O . ALA A 1 91 ? -3.178 12.685 0.905 1.00 85.38 91 ALA A O 1
ATOM 668 N N . HIS A 1 92 ? -4.944 12.091 2.156 1.00 81.62 92 HIS A N 1
ATOM 669 C CA . HIS A 1 92 ? -5.882 12.062 1.030 1.00 81.62 92 HIS A CA 1
ATOM 670 C C . HIS A 1 92 ? -6.178 13.463 0.468 1.00 81.62 92 HIS A C 1
ATOM 672 O O . HIS A 1 92 ? -6.294 13.616 -0.750 1.00 81.62 92 HIS A O 1
ATOM 678 N N . ARG A 1 93 ? -6.227 14.498 1.319 1.00 74.44 93 ARG A N 1
ATOM 679 C CA . ARG A 1 93 ? -6.500 15.884 0.898 1.00 74.44 93 ARG A CA 1
ATOM 680 C C . ARG A 1 93 ? -5.379 16.472 0.036 1.00 74.44 93 ARG A C 1
ATOM 682 O O . ARG A 1 93 ? -5.656 17.103 -0.981 1.00 74.44 93 ARG A O 1
ATOM 689 N N . GLY A 1 94 ? -4.119 16.210 0.390 1.00 61.09 94 GLY A N 1
ATOM 690 C CA . GLY A 1 94 ? -2.962 16.688 -0.381 1.00 61.09 94 GLY A CA 1
ATOM 691 C C . GLY A 1 94 ? -2.866 16.093 -1.792 1.00 61.09 94 GLY A C 1
ATOM 692 O O . GLY A 1 94 ? -2.304 16.715 -2.689 1.00 61.09 94 GLY A O 1
ATOM 693 N N . LYS A 1 95 ? -3.452 14.910 -2.019 1.00 57.53 95 LYS A N 1
ATOM 694 C CA . LYS A 1 95 ? -3.413 14.220 -3.319 1.00 57.53 95 LYS A CA 1
ATOM 695 C C . LYS A 1 95 ? -4.451 14.752 -4.318 1.00 57.53 95 LYS A C 1
ATOM 697 O O . LYS A 1 95 ? -4.204 14.696 -5.517 1.00 57.53 95 LYS A O 1
ATOM 702 N N . ALA A 1 96 ? -5.581 15.284 -3.841 1.00 53.19 96 ALA A N 1
ATOM 703 C CA . ALA A 1 96 ? -6.634 15.858 -4.687 1.00 53.19 96 ALA A CA 1
ATOM 704 C C . ALA A 1 96 ? -6.261 17.243 -5.254 1.00 53.19 96 ALA A C 1
ATOM 706 O O . ALA A 1 96 ? -6.664 17.582 -6.361 1.00 53.19 96 ALA A O 1
ATOM 707 N N . ALA A 1 97 ? -5.436 18.015 -4.540 1.00 49.38 97 ALA A N 1
ATOM 708 C CA . ALA A 1 97 ? -5.012 19.353 -4.965 1.00 49.38 97 ALA A CA 1
ATOM 709 C C . ALA A 1 97 ? -3.976 19.357 -6.113 1.00 49.38 97 ALA A C 1
ATOM 711 O O . ALA A 1 97 ? -3.766 20.388 -6.742 1.00 49.38 97 ALA A O 1
ATOM 712 N N . GLY A 1 98 ? -3.329 18.221 -6.403 1.00 45.28 98 GLY A N 1
ATOM 713 C CA . GLY A 1 98 ? -2.313 18.097 -7.459 1.00 45.28 98 GLY A CA 1
ATOM 714 C C . GLY A 1 98 ? -2.830 17.610 -8.818 1.00 45.28 98 GLY A C 1
ATOM 715 O O . GLY A 1 98 ? -2.025 17.405 -9.719 1.00 45.28 98 GLY A O 1
ATOM 716 N N . ALA A 1 99 ? -4.140 17.383 -8.972 1.00 45.41 99 ALA A N 1
ATOM 717 C CA . ALA A 1 99 ? -4.745 16.866 -10.208 1.00 45.41 99 ALA A CA 1
ATOM 718 C C . ALA A 1 99 ? -5.160 17.961 -11.216 1.00 45.41 99 ALA A C 1
ATOM 720 O O . ALA A 1 99 ? -5.762 17.648 -12.238 1.00 45.41 99 ALA A O 1
ATOM 721 N N . GLY A 1 100 ? -4.845 19.229 -10.935 1.00 42.41 100 GLY A N 1
ATOM 722 C CA . GLY A 1 100 ? -5.081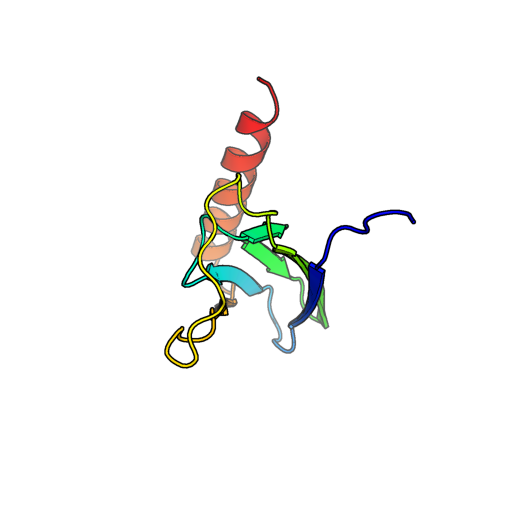 20.359 -11.831 1.00 42.41 100 GLY A CA 1
ATOM 723 C C . GLY A 1 100 ? -3.779 21.074 -12.173 1.00 42.41 100 GLY A C 1
ATOM 724 O O . GLY A 1 100 ? -3.452 22.081 -11.547 1.00 42.41 100 GLY A O 1
ATOM 725 N N . LYS A 1 101 ? -3.022 20.551 -13.138 1.00 34.19 101 LYS A N 1
ATOM 726 C CA . LYS A 1 101 ? -2.069 21.338 -13.923 1.00 34.19 101 LYS A CA 1
ATOM 727 C C . LYS A 1 101 ? -1.813 20.673 -15.265 1.00 34.19 101 LYS A C 1
ATOM 729 O O . LYS A 1 101 ? -1.652 19.433 -15.263 1.00 34.19 101 LYS A O 1
#

Secondary structure (DSSP, 8-state):
------EEEEEEE--SSS-EEEEEEES-TTTEEEETSEEEE-TT-EEEEEEEEPPPPS------TT-PPP-EEEEEEE--SHHHHHHHHHHHHHHHTTS--

pLDDT: mean 83.58, std 19.42, range [34.19, 98.56]